Protein AF-A0A183LLR6-F1 (afdb_monomer_lite)

InterPro domains:
  IPR001214 SET domain [PF00856] (3-27)
  IPR003616 Post-SET domain [PS50868] (33-49)
  IPR003616 Post-SET domain [SM00508] (33-49)
  IPR044570 Histone-lysine N-methyltransferase Set1-like [PTHR45814] (2-49)
  IPR046341 SET domain superfamily [G3DSA:2.170.270.10] (1-49)
  IPR046341 SET domain superfamily [SSF82199] (3-46)

Radius of gyration: 15.45 Å; chains: 1; bounding box: 23×46×32 Å

Secondary structure (DSSP, 8-state):
------------SS---TT--------PPP-SSPPBP----TT--SB--

Structure (mmCIF, N/CA/C/O backbone):
data_AF-A0A183LLR6-F1
#
_entry.id   AF-A0A183LLR6-F1
#
loop_
_atom_site.group_PDB
_atom_site.id
_atom_site.type_symbol
_atom_site.label_atom_id
_atom_site.label_alt_id
_atom_site.label_comp_id
_atom_site.label_asym_id
_atom_site.label_entity_id
_atom_site.label_seq_id
_atom_site.pdbx_PDB_ins_code
_atom_site.Cartn_x
_atom_site.Cartn_y
_atom_site.Cartn_z
_atom_site.occupancy
_atom_site.B_iso_or_equiv
_atom_site.auth_seq_id
_atom_site.auth_comp_id
_atom_site.auth_asym_id
_atom_site.auth_atom_id
_atom_site.pdbx_PDB_model_num
ATOM 1 N N . MET A 1 1 ? 6.229 -36.270 1.290 1.00 47.69 1 MET A N 1
ATOM 2 C CA . MET A 1 1 ? 5.005 -35.482 1.537 1.00 47.69 1 MET A CA 1
ATOM 3 C C . MET A 1 1 ? 5.459 -34.052 1.747 1.00 47.69 1 MET A C 1
ATOM 5 O O . MET A 1 1 ? 6.119 -33.787 2.741 1.00 47.69 1 MET A O 1
ATOM 9 N N . VAL A 1 2 ? 5.272 -33.170 0.764 1.00 57.94 2 VAL A N 1
ATOM 10 C CA . VAL A 1 2 ? 5.597 -31.749 0.951 1.00 57.94 2 VAL A CA 1
ATOM 11 C C . VAL A 1 2 ? 4.526 -31.206 1.885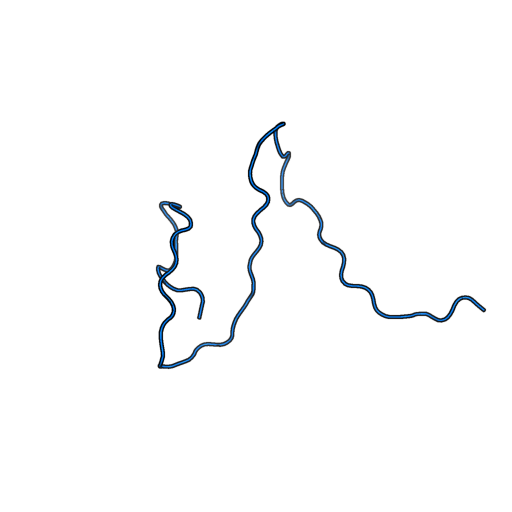 1.00 57.94 2 VAL A C 1
ATOM 13 O O . VAL A 1 2 ? 3.364 -31.141 1.499 1.00 57.94 2 VAL A O 1
ATOM 16 N N . GLU A 1 3 ? 4.889 -30.926 3.135 1.00 65.38 3 GLU A N 1
ATOM 17 C CA . GLU A 1 3 ? 3.980 -30.320 4.105 1.00 65.38 3 GLU A CA 1
ATOM 18 C C . GLU A 1 3 ? 3.344 -29.068 3.489 1.00 65.38 3 GLU A C 1
ATOM 20 O O . GLU A 1 3 ? 4.053 -28.147 3.071 1.00 65.38 3 GLU A O 1
ATOM 25 N N . SER A 1 4 ? 2.011 -29.039 3.431 1.00 72.62 4 SER A N 1
ATOM 26 C CA . SER A 1 4 ? 1.191 -27.920 2.954 1.00 72.62 4 SER A CA 1
ATOM 27 C C . SER A 1 4 ? 1.275 -26.723 3.907 1.00 72.62 4 SER A C 1
ATOM 29 O O . SER A 1 4 ? 0.290 -26.316 4.524 1.00 72.62 4 SER A O 1
ATOM 31 N N . LYS A 1 5 ? 2.475 -26.159 4.066 1.00 83.31 5 LYS A N 1
ATOM 32 C CA . LYS A 1 5 ? 2.702 -24.944 4.845 1.00 83.31 5 LYS A CA 1
ATOM 33 C C . LYS A 1 5 ? 2.014 -23.787 4.140 1.00 83.31 5 LYS A C 1
ATOM 35 O O . LYS A 1 5 ? 2.255 -23.536 2.958 1.00 83.31 5 LYS A O 1
ATOM 40 N N . LYS A 1 6 ? 1.166 -23.074 4.880 1.00 86.62 6 LYS A N 1
ATOM 41 C CA . LYS A 1 6 ? 0.550 -21.836 4.404 1.00 86.62 6 LYS A CA 1
ATOM 42 C C . LYS A 1 6 ? 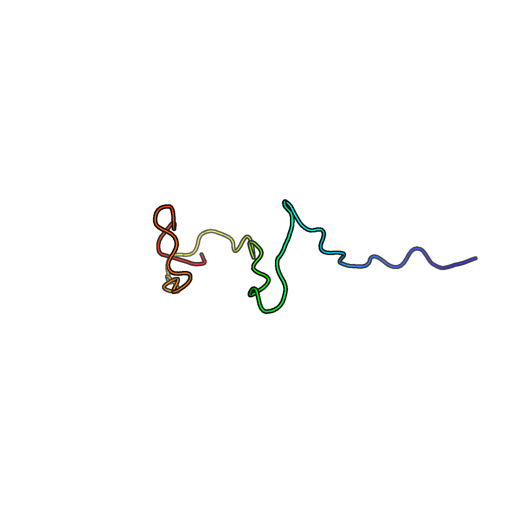1.659 -20.833 4.091 1.00 86.62 6 LYS A C 1
ATOM 44 O O . LYS A 1 6 ? 2.552 -20.615 4.906 1.00 86.62 6 LYS A O 1
ATOM 49 N N . LYS A 1 7 ? 1.596 -20.246 2.901 1.00 88.62 7 LYS A N 1
ATOM 50 C CA . LYS A 1 7 ? 2.494 -19.187 2.443 1.00 88.62 7 LYS A CA 1
ATOM 51 C C . LYS A 1 7 ? 1.651 -17.982 2.061 1.00 88.62 7 LYS A C 1
ATOM 53 O O . LYS A 1 7 ? 0.569 -18.148 1.501 1.00 88.62 7 LYS A O 1
ATOM 58 N N . ILE A 1 8 ? 2.153 -16.790 2.354 1.00 90.44 8 ILE A N 1
ATOM 59 C CA . ILE A 1 8 ? 1.573 -15.545 1.854 1.00 90.44 8 ILE A CA 1
ATOM 60 C C . ILE A 1 8 ? 2.198 -15.295 0.484 1.00 90.44 8 ILE A C 1
ATOM 62 O O . ILE A 1 8 ? 3.420 -15.234 0.365 1.00 90.44 8 ILE A O 1
ATOM 66 N N . VAL A 1 9 ? 1.361 -15.211 -0.547 1.00 92.44 9 VAL A N 1
ATOM 67 C CA . VAL A 1 9 ? 1.780 -14.930 -1.924 1.00 92.44 9 VAL A CA 1
ATOM 68 C C . VAL A 1 9 ? 1.065 -13.667 -2.376 1.00 92.44 9 VAL A C 1
ATOM 70 O O . VAL A 1 9 ? -0.147 -13.549 -2.200 1.00 92.44 9 VAL A O 1
ATOM 73 N N . ILE A 1 10 ? 1.818 -12.728 -2.941 1.00 92.94 10 ILE A N 1
ATOM 74 C CA . ILE A 1 10 ? 1.302 -11.458 -3.450 1.00 92.94 10 ILE A CA 1
ATOM 75 C C . ILE A 1 10 ? 1.348 -11.522 -4.976 1.00 92.94 10 ILE A C 1
ATOM 77 O O . ILE A 1 10 ? 2.393 -11.820 -5.551 1.00 92.94 10 ILE A O 1
ATOM 81 N N . TYR A 1 11 ? 0.213 -11.251 -5.616 1.00 95.12 11 TYR A N 1
ATOM 82 C CA . TYR A 1 11 ? 0.086 -11.167 -7.070 1.00 95.12 11 TYR A CA 1
ATOM 83 C C . TYR A 1 11 ? -0.187 -9.725 -7.479 1.00 95.12 11 TYR A C 1
ATOM 85 O O . TYR A 1 11 ? -0.844 -8.979 -6.749 1.00 95.12 11 TYR A O 1
ATOM 93 N N . SER A 1 12 ? 0.291 -9.337 -8.656 1.00 95.94 12 SER A N 1
ATOM 94 C CA . SER A 1 12 ? -0.017 -8.026 -9.208 1.00 95.94 12 SER A CA 1
ATOM 95 C C . SER A 1 12 ? -1.458 -7.989 -9.729 1.00 95.94 12 SER A C 1
ATOM 97 O O . SER A 1 12 ? -1.957 -8.940 -10.329 1.00 95.94 12 SER A O 1
ATOM 99 N N . LYS A 1 13 ? -2.157 -6.875 -9.485 1.00 93.12 13 LYS A N 1
ATOM 100 C CA . LYS A 1 13 ? -3.506 -6.626 -10.032 1.00 93.12 13 LYS A CA 1
ATOM 101 C C . LYS A 1 13 ? -3.463 -6.081 -11.467 1.00 93.12 13 LYS A C 1
ATOM 103 O O . LYS A 1 13 ? -4.466 -6.112 -12.172 1.00 93.12 13 LYS A O 1
ATOM 108 N N . ARG A 1 14 ? -2.317 -5.533 -11.862 1.00 94.75 14 ARG A N 1
ATOM 109 C CA . ARG A 1 14 ? -2.035 -4.903 -13.154 1.00 94.75 14 ARG A CA 1
ATOM 110 C C . ARG A 1 14 ? -0.554 -5.060 -13.480 1.00 94.75 14 ARG A C 1
ATOM 112 O O . ARG A 1 14 ? 0.217 -5.470 -12.611 1.00 94.75 14 ARG A O 1
ATOM 119 N N . ASP A 1 15 ? -0.166 -4.667 -14.682 1.00 96.88 15 ASP A N 1
ATOM 120 C CA . ASP A 1 15 ? 1.242 -4.560 -15.050 1.00 96.88 15 ASP A CA 1
ATOM 121 C C . ASP A 1 15 ? 1.950 -3.495 -14.192 1.00 96.88 15 ASP A C 1
ATOM 123 O O . ASP A 1 15 ? 1.364 -2.463 -13.836 1.00 96.88 15 ASP A O 1
ATOM 127 N N . ILE A 1 16 ? 3.199 -3.785 -13.823 1.00 96.56 16 ILE A N 1
ATOM 128 C CA . ILE A 1 16 ? 4.056 -2.950 -12.972 1.00 96.56 16 ILE A CA 1
ATOM 129 C C . ILE A 1 16 ? 5.297 -2.603 -13.789 1.00 96.56 16 ILE A C 1
ATOM 131 O O . ILE A 1 16 ? 5.974 -3.499 -14.298 1.00 96.56 16 ILE A O 1
ATOM 135 N N . ASN A 1 17 ? 5.583 -1.312 -13.932 1.00 97.12 17 ASN A N 1
ATOM 136 C CA . ASN A 1 17 ? 6.735 -0.856 -14.698 1.00 97.12 17 ASN A CA 1
ATOM 137 C C . ASN A 1 17 ? 8.038 -0.995 -13.902 1.00 97.12 17 ASN A C 1
ATOM 139 O O . ASN A 1 17 ? 8.057 -1.101 -12.676 1.00 97.12 17 ASN A O 1
ATOM 143 N N . VAL A 1 18 ? 9.161 -0.963 -14.617 1.00 96.56 18 VAL A N 1
ATOM 144 C CA . VAL A 1 18 ? 10.486 -0.946 -13.988 1.00 96.56 18 VAL A CA 1
ATOM 145 C C . VAL A 1 18 ? 10.615 0.316 -13.123 1.00 96.56 18 VAL A C 1
ATOM 147 O O . VAL A 1 18 ? 10.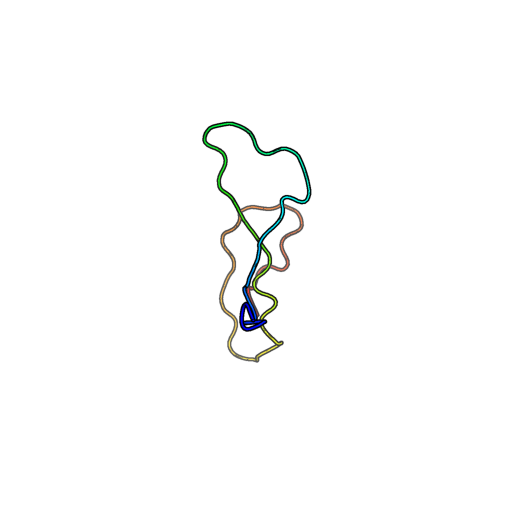251 1.402 -13.567 1.00 96.56 18 VAL A O 1
ATOM 150 N N . MET A 1 19 ? 11.146 0.163 -11.905 1.00 95.25 19 MET A N 1
ATOM 151 C CA . MET A 1 19 ? 11.261 1.209 -10.866 1.00 95.25 19 MET A CA 1
ATOM 152 C C . MET A 1 19 ? 9.944 1.690 -10.243 1.00 95.25 19 MET A C 1
ATOM 154 O O . MET A 1 19 ? 9.946 2.663 -9.491 1.00 95.25 19 MET A O 1
ATOM 158 N N . GLU A 1 20 ? 8.828 1.016 -10.505 1.00 95.44 20 GLU A N 1
ATOM 159 C CA . GLU A 1 20 ? 7.565 1.338 -9.851 1.00 95.44 20 GLU A CA 1
ATOM 160 C C . GLU A 1 20 ? 7.481 0.723 -8.443 1.00 95.44 20 GLU A C 1
ATOM 162 O O . GLU A 1 20 ? 7.831 -0.440 -8.230 1.00 95.44 20 GLU A O 1
ATOM 167 N N . GLU A 1 21 ? 7.002 1.502 -7.468 1.00 93.94 21 GLU A N 1
ATOM 168 C CA . GLU A 1 21 ? 6.777 1.020 -6.105 1.00 93.94 21 GLU A CA 1
ATOM 169 C C . GLU A 1 21 ? 5.613 0.017 -6.064 1.00 93.94 21 GLU A C 1
ATOM 171 O O . GLU A 1 21 ? 4.489 0.305 -6.485 1.00 93.94 21 GLU A O 1
ATOM 176 N N . ILE A 1 22 ? 5.869 -1.172 -5.514 1.00 93.12 22 ILE A N 1
ATOM 177 C CA . ILE A 1 22 ? 4.839 -2.194 -5.329 1.00 93.12 22 ILE A CA 1
ATOM 178 C C . ILE A 1 22 ? 4.068 -1.889 -4.048 1.00 93.12 22 ILE A C 1
ATOM 180 O O . ILE A 1 22 ? 4.601 -1.991 -2.946 1.00 93.12 22 ILE A O 1
ATOM 184 N N . THR A 1 23 ? 2.782 -1.587 -4.197 1.00 91.75 23 THR A N 1
ATOM 185 C CA . THR A 1 23 ? 1.871 -1.320 -3.082 1.00 91.75 23 THR A CA 1
ATOM 186 C C . THR A 1 23 ? 0.766 -2.374 -3.027 1.00 91.75 23 THR A C 1
ATOM 188 O O . THR A 1 23 ? 0.303 -2.876 -4.054 1.00 91.75 23 THR A O 1
ATOM 191 N N . TYR A 1 24 ? 0.340 -2.740 -1.819 1.00 90.56 24 TYR A N 1
ATOM 192 C CA . TYR A 1 24 ? -0.805 -3.621 -1.595 1.00 90.56 24 TYR A CA 1
ATOM 193 C C . TYR A 1 24 ? -1.590 -3.167 -0.364 1.00 90.56 24 TYR A C 1
ATOM 195 O O . TYR A 1 24 ? -1.087 -2.423 0.476 1.00 90.56 24 TYR A O 1
ATOM 203 N N . ASP A 1 25 ? -2.845 -3.597 -0.282 1.00 86.88 25 ASP A N 1
ATOM 204 C CA . ASP A 1 25 ? -3.729 -3.257 0.827 1.00 86.88 25 ASP A CA 1
AT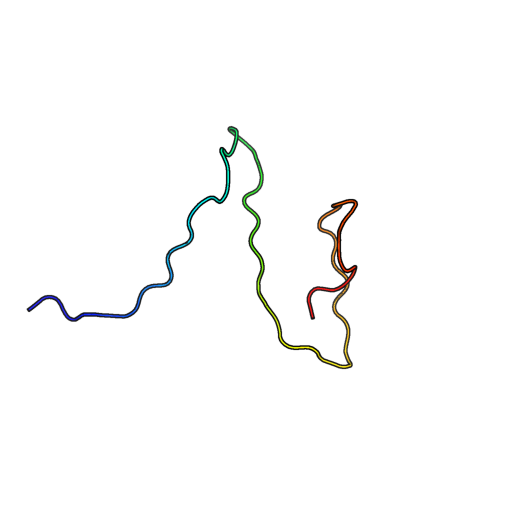OM 205 C C . ASP A 1 25 ? -3.453 -4.160 2.039 1.00 86.88 25 ASP A C 1
ATOM 207 O O . ASP A 1 25 ? -3.618 -5.382 1.960 1.00 86.88 25 ASP A O 1
ATOM 211 N N . TYR A 1 26 ? -3.054 -3.546 3.156 1.00 84.88 26 TYR A N 1
ATOM 212 C CA . TYR A 1 26 ? -2.801 -4.219 4.432 1.00 84.88 26 TYR A CA 1
ATOM 213 C C . TYR A 1 26 ? -4.077 -4.749 5.095 1.00 84.88 26 TYR A C 1
ATOM 215 O O . TYR A 1 26 ? -3.992 -5.666 5.912 1.00 84.88 26 TYR A O 1
ATOM 223 N N . LYS A 1 27 ? -5.252 -4.210 4.735 1.00 82.75 27 LYS A N 1
ATOM 224 C CA . LYS A 1 27 ? -6.561 -4.601 5.280 1.00 82.75 27 LYS A CA 1
ATOM 225 C C . LYS A 1 27 ? -6.616 -4.582 6.810 1.00 82.75 27 LYS A C 1
ATOM 227 O O . LYS A 1 27 ? -7.136 -5.518 7.422 1.00 82.75 27 LYS A O 1
ATOM 232 N N . PHE A 1 28 ? -6.084 -3.530 7.433 1.00 82.81 28 PHE A N 1
ATOM 233 C CA . PHE A 1 28 ? -6.229 -3.370 8.876 1.00 82.81 28 PHE A CA 1
ATOM 234 C C . PHE A 1 28 ? -7.704 -3.196 9.262 1.00 82.81 28 PHE A C 1
ATOM 236 O O . PHE A 1 28 ? -8.466 -2.567 8.518 1.00 82.81 28 PHE A O 1
ATOM 243 N N . PRO A 1 29 ? -8.128 -3.784 10.395 1.00 85.19 29 PRO A N 1
ATOM 244 C CA . PRO A 1 29 ? -9.470 -3.579 10.917 1.00 85.19 29 PRO A CA 1
ATOM 245 C C . PRO A 1 29 ? -9.688 -2.105 11.275 1.00 85.19 29 PRO A C 1
ATOM 247 O O . PRO A 1 29 ? -8.740 -1.350 11.480 1.00 85.19 29 PRO A O 1
ATOM 250 N N . TYR A 1 30 ? -10.954 -1.697 11.352 1.00 81.50 30 TYR A N 1
ATOM 251 C CA . TYR A 1 30 ? -11.297 -0.344 11.773 1.00 81.50 30 TYR A CA 1
ATOM 252 C C . TYR A 1 30 ? -11.012 -0.155 13.263 1.00 81.50 30 TYR A C 1
ATOM 254 O O . TYR A 1 30 ? -11.577 -0.857 14.098 1.00 81.50 30 TYR A O 1
ATOM 262 N N . GLU A 1 31 ? -10.178 0.831 13.575 1.00 87.75 31 GLU A N 1
ATOM 263 C CA . GLU A 1 31 ? -9.805 1.216 14.941 1.00 87.75 31 GLU A CA 1
ATOM 264 C C . GLU A 1 31 ? -10.033 2.721 15.153 1.00 87.75 31 GLU A C 1
ATOM 266 O O . GLU A 1 31 ? -10.115 3.479 14.180 1.00 87.75 31 GLU A O 1
ATOM 271 N N . GLU A 1 32 ? -10.172 3.158 16.408 1.00 82.00 32 GLU A N 1
ATOM 272 C CA . GLU A 1 32 ? -10.350 4.580 16.751 1.00 82.00 32 GLU A CA 1
ATOM 27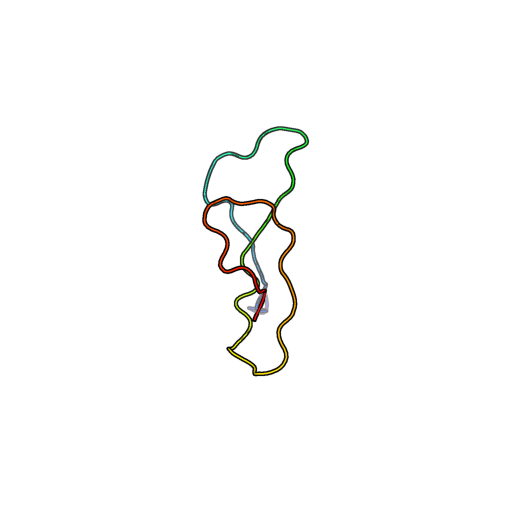3 C C . GLU A 1 32 ? -9.057 5.384 16.541 1.00 82.00 32 GLU A C 1
ATOM 275 O O . GLU A 1 32 ? -9.101 6.492 16.002 1.00 82.00 32 GLU A O 1
ATOM 280 N N . ASP A 1 33 ? -7.905 4.794 16.868 1.00 87.00 33 ASP A N 1
ATOM 281 C CA . ASP A 1 33 ? -6.590 5.399 16.667 1.00 87.00 33 ASP A CA 1
ATOM 282 C C . ASP A 1 33 ? -6.179 5.328 15.196 1.00 87.00 33 ASP A C 1
ATOM 284 O O . ASP A 1 33 ? -5.754 4.293 14.687 1.00 87.00 33 ASP A O 1
ATOM 288 N N . LYS A 1 34 ? -6.314 6.446 14.481 1.00 88.69 34 LYS A N 1
ATOM 289 C CA . LYS A 1 34 ? -6.085 6.500 13.035 1.00 88.69 34 LYS A CA 1
ATOM 290 C C . LYS A 1 34 ? -4.619 6.682 12.663 1.00 88.69 34 LYS A C 1
ATOM 292 O O . LYS A 1 34 ? -3.978 7.652 13.060 1.00 88.69 34 LYS A O 1
ATOM 297 N N . ILE A 1 35 ? -4.126 5.811 11.783 1.00 88.31 35 ILE A N 1
ATOM 298 C CA . ILE A 1 35 ? -2.809 5.944 11.155 1.00 88.31 35 ILE A CA 1
ATOM 299 C C . ILE A 1 35 ? -2.972 6.661 9.806 1.00 88.31 35 ILE A C 1
ATOM 301 O O . ILE A 1 35 ? -3.618 6.105 8.909 1.00 88.31 35 ILE A O 1
ATOM 305 N N . PRO A 1 36 ? -2.398 7.865 9.614 1.00 90.62 36 PRO A N 1
ATOM 306 C CA . PRO A 1 36 ? -2.538 8.615 8.369 1.00 90.62 36 PRO A CA 1
ATOM 307 C C . PRO A 1 36 ? -1.841 7.899 7.206 1.00 90.62 36 PRO A C 1
ATOM 309 O O . PRO A 1 36 ? -0.704 7.443 7.319 1.00 90.62 36 PRO A O 1
ATOM 312 N N . CYS A 1 37 ? -2.520 7.818 6.063 1.00 90.88 37 CYS A N 1
ATOM 313 C CA . CYS A 1 37 ? -1.978 7.226 4.847 1.00 90.88 37 CYS A CA 1
ATOM 314 C C . CYS A 1 37 ? -1.273 8.288 3.992 1.00 90.88 37 CYS A C 1
ATOM 316 O O . CYS A 1 37 ? -1.815 9.367 3.762 1.00 90.88 37 CYS A O 1
ATOM 318 N N . GLN A 1 38 ? -0.088 7.960 3.473 1.00 90.25 38 GLN A N 1
ATOM 319 C CA . GLN A 1 38 ? 0.723 8.851 2.632 1.00 90.25 38 GLN A CA 1
ATOM 320 C C . GLN A 1 38 ? 0.915 8.312 1.206 1.00 90.25 38 GLN A C 1
ATOM 322 O O . GLN A 1 38 ? 1.858 8.683 0.519 1.00 90.25 38 GLN A O 1
ATOM 327 N N . CYS A 1 39 ? 0.018 7.440 0.730 1.00 88.62 39 CYS A N 1
ATOM 328 C CA . CYS A 1 39 ? 0.167 6.785 -0.577 1.00 88.62 39 CYS A CA 1
ATOM 329 C C . CYS A 1 39 ? -0.030 7.713 -1.792 1.00 88.62 39 CYS A C 1
ATOM 331 O O . CYS A 1 39 ? 0.168 7.284 -2.924 1.00 88.62 39 CYS A O 1
ATOM 333 N N . GLY A 1 40 ? -0.485 8.954 -1.590 1.00 85.88 40 GLY A N 1
ATOM 334 C CA . GLY A 1 40 ? -0.647 9.949 -2.657 1.00 85.88 40 GLY A CA 1
ATOM 335 C C . GLY A 1 40 ? -1.774 9.681 -3.667 1.00 85.88 40 GLY A C 1
ATOM 336 O O . GLY A 1 40 ? -1.953 10.469 -4.591 1.00 85.88 40 GLY A O 1
A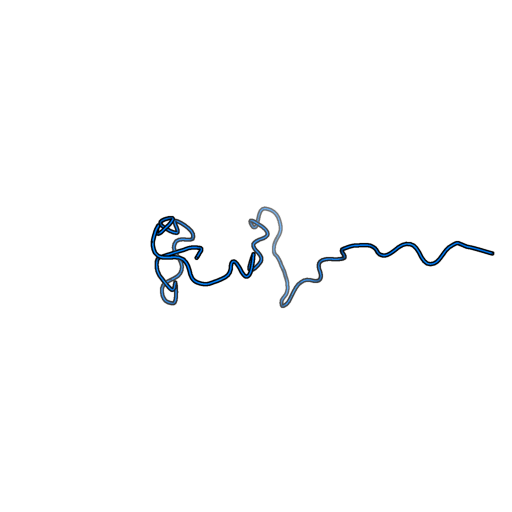TOM 337 N N . SER A 1 41 ? -2.555 8.605 -3.516 1.00 89.19 41 SER A N 1
ATOM 338 C CA . SER A 1 41 ? -3.672 8.297 -4.420 1.00 89.19 41 SER A CA 1
ATOM 339 C C . SER A 1 41 ? -4.841 9.272 -4.242 1.00 89.19 41 SER A C 1
ATOM 341 O O . SER A 1 41 ? -5.266 9.545 -3.119 1.00 89.19 41 SER A O 1
ATOM 343 N N . SER A 1 42 ? -5.428 9.731 -5.352 1.00 90.31 42 SER A N 1
ATOM 344 C CA . SER A 1 42 ? -6.615 10.600 -5.344 1.00 90.31 42 SER A CA 1
ATOM 345 C C . SER A 1 42 ? -7.857 9.930 -4.751 1.00 90.31 42 SER A C 1
ATOM 347 O O . SER A 1 42 ? -8.733 10.614 -4.232 1.00 90.31 42 SER A O 1
ATOM 349 N N . SER A 1 43 ? -7.928 8.598 -4.793 1.00 88.62 43 SER A N 1
ATOM 350 C CA . SER A 1 43 ? -9.008 7.800 -4.206 1.00 88.62 43 SER A CA 1
ATOM 351 C C . SER A 1 43 ? -8.622 7.179 -2.857 1.00 88.62 43 SER A C 1
ATOM 353 O O . SER A 1 43 ? -9.167 6.143 -2.476 1.00 88.62 43 SER A O 1
ATOM 355 N N . CYS A 1 44 ? -7.636 7.741 -2.152 1.00 90.12 44 CYS A N 1
ATOM 356 C CA . CYS A 1 44 ? -7.194 7.224 -0.859 1.00 90.12 44 CYS A CA 1
ATOM 357 C C . CYS A 1 44 ? -8.266 7.420 0.226 1.00 90.12 44 CYS A C 1
ATOM 359 O O . CYS A 1 44 ? -8.868 8.486 0.331 1.00 90.12 44 CYS A O 1
ATOM 361 N N . ARG A 1 45 ? -8.449 6.416 1.098 1.00 88.75 45 ARG A N 1
ATOM 362 C CA . ARG A 1 45 ? -9.316 6.514 2.290 1.00 88.75 45 ARG A CA 1
ATOM 363 C C . ARG A 1 45 ? -8.808 7.547 3.312 1.00 88.75 45 ARG A C 1
ATOM 365 O O . ARG A 1 45 ? -9.569 7.985 4.163 1.00 88.75 45 ARG A O 1
ATOM 372 N N . GLY A 1 46 ? -7.526 7.910 3.255 1.00 87.81 46 GLY A N 1
ATOM 373 C CA . GLY A 1 46 ? -6.868 8.844 4.175 1.00 87.81 46 GLY A CA 1
ATOM 374 C C . GLY A 1 46 ? -6.183 8.171 5.369 1.00 87.81 46 GLY A C 1
ATOM 375 O O . GLY A 1 46 ? -5.218 8.719 5.892 1.00 87.81 46 GLY A O 1
ATOM 376 N N . THR A 1 47 ? -6.598 6.959 5.753 1.00 90.00 47 THR A N 1
ATOM 377 C CA . THR A 1 47 ? -6.019 6.197 6.875 1.00 90.00 47 THR A CA 1
ATOM 378 C C . THR A 1 47 ? -5.767 4.732 6.513 1.00 90.00 47 THR A C 1
ATOM 380 O O . THR A 1 47 ? -6.476 4.159 5.676 1.00 90.00 47 THR A O 1
ATOM 383 N N . LEU A 1 48 ? -4.771 4.104 7.148 1.00 86.94 48 LEU A N 1
ATOM 384 C CA . LEU A 1 48 ? -4.456 2.677 6.964 1.00 86.94 48 LEU A CA 1
ATOM 385 C C . LEU A 1 48 ? -5.420 1.747 7.719 1.00 86.94 48 LEU A C 1
ATOM 387 O O . LEU A 1 48 ? -5.691 0.651 7.234 1.00 86.94 48 LEU A O 1
ATOM 391 N N . ASN A 1 49 ? -6.023 2.218 8.816 1.00 84.94 49 ASN A N 1
ATOM 392 C CA . ASN A 1 49 ? -7.058 1.556 9.624 1.00 84.94 49 ASN A CA 1
ATOM 393 C C . ASN A 1 49 ? -8.347 2.397 9.753 1.00 84.94 49 ASN A C 1
ATOM 395 O O . ASN A 1 49 ? -8.324 3.645 9.656 1.00 84.94 49 ASN A O 1
#

pLDDT: mean 87.44, std 9.29, range [47.69, 97.12]

Foldseek 3Di:
DPPPDDDDDDDDPDDADPPGDDDDQPPDDDDPDFAADDPPDPPDPRTSD

Organism: NCBI:txid48269

Sequence (49 aa):
MVESKKKIVIYSKRDINVMEEITYDYKFPYEEDKIPCQCGSSSCRGTLN